Protein AF-A0A9D0Y1L8-F1 (afdb_monomer)

Structure (mmCIF, N/CA/C/O backbone):
data_AF-A0A9D0Y1L8-F1
#
_entry.id   AF-A0A9D0Y1L8-F1
#
loop_
_atom_site.group_PDB
_atom_site.id
_atom_site.type_symbol
_atom_site.label_atom_id
_atom_site.label_alt_id
_atom_site.label_comp_id
_atom_site.label_asym_id
_atom_site.label_entity_id
_atom_site.label_seq_id
_atom_site.pdbx_PDB_ins_code
_atom_site.Cartn_x
_atom_site.Cartn_y
_atom_site.Cartn_z
_atom_site.occupancy
_atom_site.B_iso_or_equiv
_atom_site.auth_seq_id
_atom_site.auth_comp_id
_atom_site.auth_asym_id
_atom_site.auth_atom_id
_atom_site.pdbx_PDB_model_num
ATOM 1 N N . MET A 1 1 ? -14.492 -32.681 11.253 1.00 51.47 1 MET A N 1
ATOM 2 C CA . MET A 1 1 ? -13.619 -32.863 10.067 1.00 51.47 1 MET A CA 1
ATOM 3 C C . MET A 1 1 ? -12.193 -32.591 10.521 1.00 51.47 1 MET A C 1
ATOM 5 O O . MET A 1 1 ? -11.974 -31.502 11.024 1.00 51.47 1 MET A O 1
ATOM 9 N N . SER A 1 2 ? -11.288 -33.577 10.471 1.00 58.78 2 SER A N 1
ATOM 10 C CA . SER A 1 2 ? -9.976 -33.505 11.143 1.00 58.78 2 SER A CA 1
ATOM 11 C C . SER A 1 2 ? -9.109 -32.341 10.641 1.00 58.78 2 SER A C 1
ATOM 13 O O . SER A 1 2 ? -9.095 -32.053 9.441 1.00 58.78 2 SER A O 1
ATOM 15 N N . GLU A 1 3 ? -8.374 -31.687 11.548 1.00 60.56 3 GLU A N 1
ATOM 16 C CA . GLU A 1 3 ? -7.470 -30.555 11.264 1.00 60.56 3 GLU A CA 1
ATOM 17 C C . GLU A 1 3 ? -6.513 -30.829 10.090 1.00 60.56 3 GLU A C 1
ATOM 19 O O . GLU A 1 3 ? -6.225 -29.956 9.266 1.00 60.56 3 GLU A O 1
ATOM 24 N N . GLU A 1 4 ? -6.081 -32.083 9.951 1.00 62.84 4 GLU A N 1
ATOM 25 C CA . GLU A 1 4 ? -5.216 -32.556 8.873 1.00 62.84 4 GLU A CA 1
ATOM 26 C C . GLU A 1 4 ? -5.845 -32.404 7.476 1.00 62.84 4 GLU A C 1
ATOM 28 O O . GLU A 1 4 ? -5.161 -32.025 6.521 1.00 62.84 4 GLU A O 1
ATOM 33 N N . LYS A 1 5 ? -7.162 -32.632 7.342 1.00 59.12 5 LYS A N 1
ATOM 34 C CA . LYS A 1 5 ? -7.887 -32.445 6.073 1.00 59.12 5 LYS A CA 1
ATOM 35 C C . LYS A 1 5 ? -8.015 -30.960 5.714 1.00 59.12 5 LYS A C 1
ATOM 37 O O . LYS A 1 5 ? -7.722 -30.606 4.572 1.00 59.12 5 LYS A O 1
ATOM 42 N N . LYS A 1 6 ? -8.334 -30.085 6.681 1.00 57.12 6 LYS A N 1
ATOM 43 C CA . LYS A 1 6 ? -8.406 -28.618 6.479 1.00 57.12 6 LYS A CA 1
ATOM 44 C C . LYS A 1 6 ? -7.061 -28.029 6.032 1.00 57.12 6 LYS A C 1
ATOM 46 O O . LYS A 1 6 ? -7.004 -27.244 5.086 1.00 57.12 6 LYS A O 1
ATOM 51 N N . LYS A 1 7 ? -5.956 -28.446 6.662 1.00 56.72 7 LYS A N 1
ATOM 52 C CA . LYS A 1 7 ? -4.597 -27.986 6.317 1.00 56.72 7 LYS A CA 1
ATOM 53 C C . LYS A 1 7 ? -4.165 -28.446 4.918 1.00 56.72 7 LYS A C 1
ATOM 55 O O . LYS A 1 7 ? -3.468 -27.717 4.211 1.00 56.7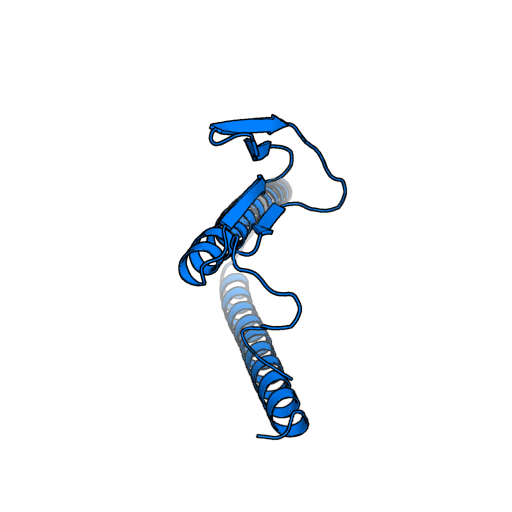2 7 LYS A O 1
ATOM 60 N N . LYS A 1 8 ? -4.599 -29.639 4.493 1.00 59.66 8 LYS A N 1
ATOM 61 C CA . LYS A 1 8 ? -4.323 -30.196 3.159 1.00 59.66 8 LYS A CA 1
ATOM 62 C C . LYS A 1 8 ? -5.128 -29.495 2.057 1.00 59.66 8 LYS A C 1
ATOM 64 O O . LYS A 1 8 ? -4.584 -29.276 0.979 1.00 59.66 8 LYS A O 1
ATOM 69 N N . GLU A 1 9 ? -6.372 -29.098 2.323 1.00 63.41 9 GLU A N 1
ATOM 70 C CA . GLU A 1 9 ? -7.191 -28.309 1.386 1.00 63.41 9 GLU A CA 1
ATOM 71 C C . GLU A 1 9 ? -6.699 -26.863 1.237 1.00 63.41 9 GLU A C 1
ATOM 73 O O . GLU A 1 9 ? -6.552 -26.388 0.113 1.00 63.41 9 GLU A O 1
ATOM 78 N N . SER A 1 10 ? -6.325 -26.204 2.340 1.00 66.56 10 SER A N 1
ATOM 79 C CA . S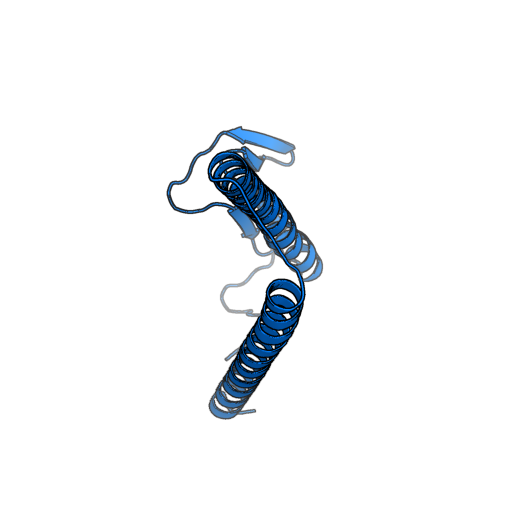ER A 1 10 ? -5.699 -24.871 2.326 1.00 66.56 10 SER A CA 1
ATOM 80 C C . SER A 1 10 ? -4.405 -24.846 1.493 1.00 66.56 10 SER A C 1
ATOM 82 O O . SER A 1 10 ? -4.239 -23.991 0.622 1.00 6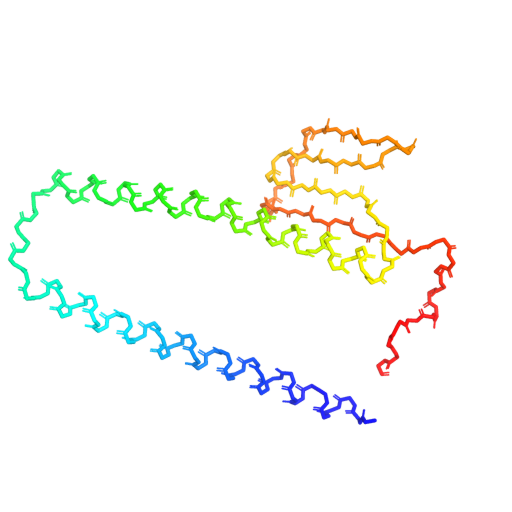6.56 10 SER A O 1
ATOM 84 N N . LYS A 1 11 ? -3.526 -25.848 1.667 1.00 71.88 11 LYS A N 1
ATOM 85 C CA . LYS A 1 11 ? -2.305 -25.997 0.855 1.00 71.88 11 LYS A CA 1
ATOM 86 C C . LYS A 1 11 ? -2.593 -26.264 -0.625 1.00 71.88 11 LYS A C 1
ATOM 88 O O . LYS A 1 11 ? -1.886 -25.737 -1.477 1.00 71.88 11 LYS A O 1
ATOM 93 N N . LYS A 1 12 ? -3.620 -27.059 -0.951 1.00 75.31 12 LYS A N 1
ATOM 94 C CA . LYS A 1 12 ? -4.032 -27.299 -2.347 1.00 75.31 12 LYS A CA 1
ATOM 95 C C . LYS A 1 12 ? -4.536 -26.020 -3.019 1.00 75.31 12 LYS A C 1
ATOM 97 O O . LYS A 1 12 ? -4.145 -25.760 -4.152 1.00 75.31 12 LYS A O 1
ATOM 102 N N . GLY A 1 13 ? -5.338 -25.213 -2.319 1.00 77.25 13 GLY A N 1
ATOM 103 C CA . GLY A 1 13 ? -5.805 -23.914 -2.814 1.00 77.25 13 GLY A CA 1
ATOM 104 C C . GLY A 1 13 ? -4.659 -22.923 -3.041 1.00 77.25 13 GLY A C 1
ATOM 105 O O . GLY A 1 13 ? -4.612 -22.267 -4.080 1.00 77.25 13 GLY A O 1
ATOM 106 N N . GLN A 1 14 ? -3.682 -22.883 -2.128 1.00 77.56 14 GLN A N 1
ATOM 107 C CA . GLN A 1 14 ? -2.475 -22.068 -2.295 1.00 77.56 14 GLN A CA 1
ATOM 108 C C . GLN A 1 14 ? -1.652 -22.504 -3.512 1.00 77.56 14 GLN A C 1
ATOM 110 O O . GLN A 1 14 ? -1.377 -21.672 -4.371 1.00 77.56 14 GLN A O 1
ATOM 115 N N . ILE A 1 15 ? -1.335 -23.798 -3.647 1.00 87.56 15 ILE A N 1
ATOM 116 C CA . ILE A 1 15 ? -0.575 -24.329 -4.793 1.00 87.56 15 ILE A CA 1
ATOM 117 C C . ILE A 1 15 ? -1.301 -24.048 -6.114 1.00 87.56 15 ILE A C 1
ATOM 119 O O . ILE A 1 15 ? -0.675 -23.617 -7.078 1.00 87.56 15 ILE A O 1
ATOM 123 N N . PHE A 1 16 ? -2.621 -24.237 -6.155 1.00 89.19 16 PHE A N 1
ATOM 124 C CA . PHE A 1 16 ? -3.429 -23.932 -7.334 1.00 89.19 16 PHE A CA 1
ATOM 125 C C . PHE A 1 16 ? -3.352 -22.447 -7.710 1.00 89.19 16 PHE A C 1
ATOM 127 O O . PHE A 1 16 ? -3.088 -22.119 -8.866 1.00 89.19 16 PHE A O 1
ATOM 134 N N . SER A 1 17 ? -3.493 -21.550 -6.728 1.00 80.44 17 SER A N 1
ATOM 135 C CA . SER A 1 17 ? -3.350 -20.109 -6.958 1.00 80.44 17 SER A CA 1
ATOM 136 C C . SER A 1 17 ? -1.948 -19.740 -7.458 1.00 80.44 17 SER A C 1
ATOM 138 O O . SER A 1 17 ? -1.824 -18.997 -8.428 1.00 80.44 17 SER A O 1
ATOM 140 N N . SER A 1 18 ? -0.889 -20.329 -6.890 1.00 86.25 18 SER A N 1
ATOM 141 C CA . SER A 1 18 ? 0.492 -20.123 -7.339 1.00 86.25 18 SER A CA 1
ATOM 142 C C . SER A 1 18 ? 0.716 -20.587 -8.779 1.00 86.25 18 SER A C 1
ATOM 144 O O . SER A 1 18 ? 1.358 -19.875 -9.547 1.00 86.25 18 SER A O 1
ATOM 146 N N . ILE A 1 19 ? 0.162 -21.738 -9.175 1.00 93.12 19 ILE A N 1
ATOM 147 C CA . ILE A 1 19 ? 0.254 -22.233 -10.557 1.00 93.12 19 ILE A CA 1
ATOM 148 C C . ILE A 1 19 ? -0.436 -21.262 -11.523 1.00 93.12 19 ILE A C 1
ATOM 150 O O . ILE A 1 19 ? 0.134 -20.940 -12.563 1.00 93.12 19 ILE A O 1
ATOM 154 N N . ILE A 1 20 ? -1.617 -20.742 -11.168 1.00 93.31 20 ILE A N 1
ATOM 155 C CA . ILE A 1 20 ? -2.322 -19.737 -11.981 1.00 93.31 20 ILE A CA 1
ATOM 156 C C . ILE A 1 20 ? -1.474 -18.475 -12.152 1.00 93.31 20 ILE A C 1
ATOM 158 O O . ILE A 1 20 ? -1.353 -17.978 -13.270 1.00 93.31 20 ILE A O 1
ATOM 162 N N . PHE A 1 21 ? -0.852 -17.974 -11.081 1.00 91.19 21 PHE A N 1
ATOM 163 C CA . PHE A 1 21 ? 0.016 -16.798 -11.168 1.00 91.19 21 PHE A CA 1
ATOM 164 C C . PHE A 1 21 ? 1.233 -17.034 -12.066 1.00 91.19 21 PHE A C 1
ATOM 166 O O . PHE A 1 21 ? 1.557 -16.174 -12.883 1.00 91.19 21 PHE A O 1
ATOM 173 N N . ILE A 1 22 ? 1.880 -18.198 -11.958 1.00 93.88 22 ILE A N 1
ATOM 174 C CA . ILE A 1 22 ? 3.038 -18.547 -12.793 1.00 93.88 22 ILE A CA 1
ATOM 175 C C . ILE A 1 22 ? 2.630 -18.638 -14.266 1.00 93.88 22 ILE A C 1
ATOM 177 O O . ILE A 1 22 ? 3.281 -18.037 -15.119 1.00 93.88 22 ILE A O 1
ATOM 181 N N . LEU A 1 23 ? 1.541 -19.348 -14.573 1.00 94.75 23 LEU A N 1
ATOM 182 C CA . LEU A 1 23 ? 1.052 -19.492 -15.946 1.00 94.75 23 LEU A CA 1
ATOM 183 C C . LEU A 1 23 ? 0.599 -18.150 -16.529 1.00 94.75 23 LEU A C 1
ATOM 185 O O . LEU A 1 23 ? 0.933 -17.837 -17.669 1.00 94.75 23 LEU A O 1
ATOM 189 N N . GLY A 1 24 ? -0.108 -17.336 -15.741 1.00 93.31 24 GLY A N 1
ATOM 190 C CA . GLY A 1 24 ? -0.534 -15.996 -16.138 1.00 93.31 24 GLY A CA 1
ATOM 191 C C . GLY A 1 24 ? 0.647 -15.065 -16.412 1.00 93.31 24 GLY A C 1
ATOM 192 O O . GLY A 1 24 ? 0.650 -14.366 -17.423 1.00 93.31 24 GLY A O 1
ATOM 193 N N . GLY A 1 25 ? 1.676 -15.099 -15.559 1.00 92.94 25 GLY A N 1
ATOM 194 C CA . GLY A 1 25 ? 2.912 -14.335 -15.745 1.00 92.94 25 GLY A CA 1
ATOM 195 C C . GLY A 1 25 ? 3.719 -14.788 -16.964 1.00 92.94 25 GLY A C 1
ATOM 196 O O . GLY A 1 25 ? 4.212 -13.960 -17.725 1.00 92.94 25 GLY A O 1
ATOM 197 N 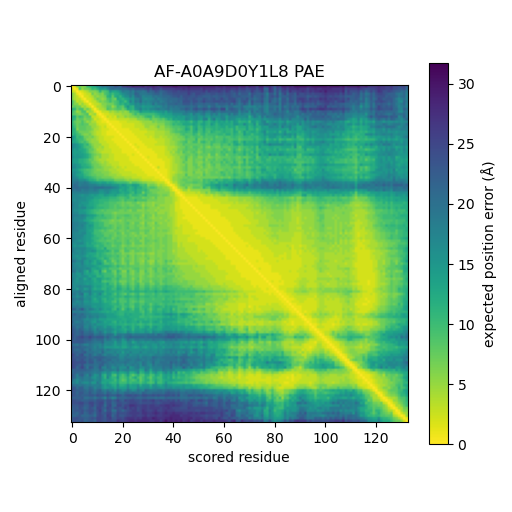N . ALA A 1 26 ? 3.815 -16.099 -17.198 1.00 93.81 26 ALA A N 1
ATOM 198 C CA . ALA A 1 26 ? 4.485 -16.636 -18.379 1.00 93.81 26 ALA A CA 1
ATOM 199 C C . ALA A 1 26 ? 3.743 -16.256 -19.672 1.00 93.81 26 ALA A C 1
ATOM 201 O O . ALA A 1 26 ? 4.366 -15.813 -20.637 1.00 93.81 26 ALA A O 1
ATOM 202 N N . ALA A 1 27 ? 2.411 -16.378 -19.688 1.00 95.00 27 ALA A N 1
ATOM 203 C CA . ALA A 1 27 ? 1.590 -16.016 -20.838 1.00 95.00 27 ALA A CA 1
ATOM 204 C C . ALA A 1 27 ? 1.687 -14.518 -21.160 1.00 95.00 27 ALA A C 1
ATOM 206 O O . ALA A 1 27 ? 1.925 -14.157 -22.313 1.00 95.00 27 ALA A O 1
ATOM 207 N N . SER A 1 28 ? 1.562 -13.647 -20.152 1.00 92.06 28 SER A N 1
ATOM 208 C CA . SER A 1 28 ? 1.694 -12.200 -20.348 1.00 92.06 28 SER A CA 1
ATOM 209 C C . SER A 1 28 ? 3.098 -11.821 -20.823 1.00 92.06 28 SER A C 1
ATOM 211 O O . SER A 1 28 ? 3.222 -11.041 -21.765 1.00 92.06 28 SER A O 1
ATOM 213 N N . GLY A 1 29 ? 4.145 -12.440 -20.267 1.00 91.81 29 GLY A N 1
ATOM 214 C CA . GLY A 1 29 ? 5.527 -12.246 -20.704 1.00 91.81 29 GLY A CA 1
ATOM 215 C C . GLY A 1 29 ? 5.757 -12.623 -22.170 1.00 91.81 29 GLY A C 1
ATOM 216 O O . GLY A 1 29 ? 6.366 -11.853 -22.909 1.00 91.81 29 GLY A O 1
ATOM 217 N N . ILE A 1 30 ? 5.222 -13.762 -22.627 1.00 94.75 30 ILE A N 1
ATOM 218 C CA . ILE A 1 30 ? 5.328 -14.188 -24.035 1.00 94.75 30 ILE A CA 1
ATOM 219 C C . ILE A 1 30 ? 4.584 -13.220 -24.964 1.00 94.75 30 ILE A C 1
ATOM 221 O O . ILE A 1 30 ? 5.105 -12.877 -26.026 1.00 94.75 30 ILE A O 1
ATOM 225 N N . ILE A 1 31 ? 3.380 -12.777 -24.587 1.00 94.56 31 ILE A N 1
ATOM 226 C CA . ILE A 1 31 ? 2.578 -11.843 -25.394 1.00 94.56 31 ILE A CA 1
ATOM 227 C C . ILE A 1 31 ? 3.299 -10.498 -25.528 1.00 94.56 31 ILE A C 1
ATOM 229 O O . ILE A 1 31 ? 3.478 -10.012 -26.644 1.00 94.56 31 ILE A O 1
ATOM 233 N N . ILE A 1 32 ? 3.763 -9.931 -24.410 1.00 90.75 32 ILE A N 1
ATOM 234 C CA . ILE A 1 32 ? 4.505 -8.664 -24.391 1.00 90.75 32 ILE A CA 1
ATOM 235 C C . ILE A 1 32 ? 5.808 -8.806 -25.182 1.00 90.75 32 ILE A C 1
ATOM 237 O O . ILE A 1 32 ? 6.108 -7.964 -26.022 1.00 90.75 32 ILE A O 1
ATOM 241 N N . GLY A 1 33 ? 6.549 -9.899 -24.979 1.00 88.44 33 GLY A N 1
ATOM 242 C CA . GLY A 1 33 ? 7.798 -10.161 -25.690 1.00 88.44 33 GLY A CA 1
ATOM 243 C C . GLY A 1 33 ? 7.611 -10.249 -27.204 1.00 88.44 33 GLY A C 1
ATOM 244 O O . GLY A 1 33 ? 8.374 -9.639 -27.947 1.00 88.44 33 GLY A O 1
ATOM 245 N N . LYS A 1 34 ? 6.564 -10.939 -27.679 1.00 91.50 34 LYS A N 1
ATOM 246 C CA . LYS A 1 34 ? 6.225 -10.990 -29.112 1.00 91.50 34 LYS A CA 1
ATOM 247 C C . LYS A 1 34 ? 5.809 -9.629 -29.663 1.00 91.50 34 LYS A C 1
ATOM 249 O O . LYS A 1 34 ? 6.191 -9.296 -30.778 1.00 91.50 34 LYS A O 1
ATOM 254 N N . PHE A 1 35 ? 5.039 -8.854 -28.902 1.00 88.06 35 PHE A N 1
ATOM 255 C CA . PHE A 1 35 ? 4.630 -7.510 -29.303 1.00 88.06 35 PHE A CA 1
ATOM 256 C C . PHE A 1 35 ? 5.841 -6.583 -29.469 1.00 88.06 35 PHE A C 1
ATOM 258 O O . PHE A 1 35 ? 5.971 -5.930 -30.501 1.00 88.06 35 PHE A O 1
ATOM 265 N N . VAL A 1 36 ? 6.764 -6.594 -28.501 1.00 86.62 36 VAL A N 1
ATOM 266 C CA . VAL A 1 36 ? 8.015 -5.821 -28.557 1.00 86.62 36 VAL A CA 1
ATOM 267 C C . VAL A 1 36 ? 8.916 -6.306 -29.693 1.00 86.62 36 VAL A C 1
ATOM 269 O O . VAL A 1 36 ? 9.431 -5.493 -30.442 1.00 86.62 36 VAL A O 1
ATOM 272 N N . ALA A 1 37 ? 9.072 -7.618 -29.885 1.00 85.88 37 ALA A N 1
ATOM 273 C CA . ALA A 1 37 ? 9.905 -8.155 -30.964 1.00 85.88 37 ALA A CA 1
ATOM 274 C C . ALA A 1 37 ? 9.352 -7.866 -32.372 1.00 85.88 37 ALA A C 1
ATOM 276 O O . ALA A 1 37 ? 10.119 -7.782 -33.325 1.00 85.88 37 ALA A O 1
ATOM 277 N N . ASN A 1 38 ? 8.030 -7.727 -32.514 1.00 86.06 38 ASN A N 1
ATOM 278 C CA . ASN A 1 38 ? 7.374 -7.418 -33.786 1.00 86.06 38 ASN A CA 1
ATOM 279 C C . ASN A 1 38 ? 7.240 -5.905 -34.047 1.00 86.06 38 ASN A C 1
ATOM 281 O O . ASN A 1 38 ? 6.646 -5.496 -35.043 1.00 86.06 38 ASN A O 1
ATOM 285 N N . THR A 1 39 ? 7.751 -5.067 -33.143 1.00 80.81 39 THR A N 1
ATOM 286 C CA . THR A 1 39 ? 7.758 -3.610 -33.273 1.00 80.81 39 THR A CA 1
ATOM 287 C C . THR A 1 39 ? 9.204 -3.125 -33.342 1.00 80.81 39 THR A C 1
ATOM 289 O O . THR A 1 39 ? 10.039 -3.494 -32.523 1.00 80.81 39 THR A O 1
ATOM 292 N N . ASN A 1 40 ? 9.530 -2.289 -34.329 1.00 77.88 40 ASN A N 1
ATOM 293 C CA . ASN A 1 40 ? 10.858 -1.679 -34.435 1.00 77.88 40 ASN A CA 1
ATOM 294 C C . ASN A 1 40 ? 10.960 -0.516 -33.436 1.00 77.88 40 ASN A C 1
ATOM 296 O O . ASN A 1 40 ? 10.861 0.649 -33.814 1.00 77.88 40 ASN A O 1
ATOM 300 N N . PHE A 1 41 ? 11.070 -0.834 -32.144 1.00 73.69 41 PHE A N 1
ATOM 301 C CA . PHE A 1 41 ? 11.306 0.167 -31.106 1.00 73.69 41 PHE A CA 1
ATOM 302 C C . PHE A 1 41 ? 12.758 0.640 -31.163 1.00 73.69 41 PHE A C 1
ATOM 304 O O . PHE A 1 41 ? 13.651 0.038 -30.571 1.00 73.69 41 PHE A O 1
ATOM 311 N N . GLU A 1 42 ? 12.988 1.755 -31.843 1.00 80.94 42 GLU A N 1
ATOM 312 C CA . GLU A 1 42 ? 14.219 2.527 -31.703 1.00 80.94 42 GLU A CA 1
ATOM 313 C C . GLU A 1 42 ? 14.027 3.535 -30.568 1.00 80.94 42 GLU A C 1
ATOM 315 O O . GLU A 1 42 ? 13.584 4.659 -30.781 1.00 80.94 42 GLU A O 1
ATOM 320 N N . LEU A 1 43 ? 14.296 3.104 -29.333 1.00 83.38 43 LEU A N 1
ATOM 321 C CA . LEU A 1 43 ? 14.272 3.997 -28.176 1.00 83.38 43 LEU A CA 1
ATOM 322 C C . LEU A 1 43 ? 15.634 4.658 -28.003 1.00 83.38 43 LEU A C 1
ATOM 324 O O . LEU A 1 43 ? 16.663 3.991 -27.874 1.00 83.38 43 LEU A O 1
ATOM 328 N N . THR A 1 44 ? 15.632 5.979 -27.915 1.00 91.00 44 THR A N 1
ATOM 329 C CA . THR A 1 44 ? 16.792 6.726 -27.435 1.00 91.00 44 THR A CA 1
ATOM 330 C C . THR A 1 44 ? 17.009 6.467 -25.937 1.00 91.00 44 THR A C 1
ATOM 332 O O . THR A 1 44 ? 16.080 6.119 -25.201 1.00 91.00 44 THR A O 1
ATOM 335 N N . LEU A 1 45 ? 18.235 6.679 -25.437 1.00 90.69 45 LEU A N 1
ATOM 336 C CA . LEU A 1 45 ? 18.521 6.545 -23.998 1.00 90.69 45 LEU A CA 1
ATOM 337 C C . LEU A 1 45 ? 17.622 7.449 -23.140 1.00 90.69 45 LEU A C 1
ATOM 339 O O . LEU A 1 45 ? 17.197 7.046 -22.059 1.00 90.69 45 LEU A O 1
ATOM 343 N N . THR A 1 46 ? 17.301 8.648 -23.629 1.00 93.00 46 THR A N 1
ATOM 344 C CA . THR A 1 46 ? 16.431 9.603 -22.932 1.00 93.00 46 THR A CA 1
ATOM 345 C C . THR A 1 46 ? 15.010 9.066 -22.783 1.00 93.00 46 THR A C 1
ATOM 347 O O . THR A 1 46 ? 14.442 9.128 -21.693 1.00 93.00 46 THR A O 1
ATOM 350 N N . GLU A 1 47 ? 14.443 8.499 -23.850 1.00 91.62 47 GLU A N 1
ATOM 351 C CA . GLU A 1 47 ? 13.105 7.904 -23.815 1.00 91.62 47 GLU A CA 1
ATOM 352 C C . GLU A 1 47 ? 13.067 6.681 -22.900 1.00 91.62 47 GLU A C 1
ATOM 354 O O . GLU A 1 47 ? 12.142 6.546 -22.102 1.00 91.62 47 GLU A O 1
ATOM 359 N N . LEU A 1 48 ? 14.097 5.828 -22.945 1.00 89.75 48 LEU A N 1
ATOM 360 C CA . LEU A 1 48 ? 14.199 4.673 -22.055 1.00 89.75 48 LEU A CA 1
ATOM 361 C C . LEU A 1 48 ? 14.182 5.095 -20.578 1.00 89.75 48 LEU A C 1
ATOM 363 O O . LEU A 1 48 ? 13.417 4.544 -19.786 1.00 89.75 48 LEU A O 1
ATOM 367 N N . ILE A 1 49 ? 14.991 6.093 -20.206 1.00 93.81 49 ILE A N 1
ATOM 368 C CA . ILE A 1 49 ? 15.033 6.624 -18.835 1.00 93.81 49 ILE A CA 1
ATOM 369 C C . ILE A 1 49 ? 13.675 7.219 -18.444 1.00 93.81 49 ILE A C 1
ATOM 371 O O . ILE A 1 49 ? 13.197 6.981 -17.333 1.00 93.81 49 ILE A O 1
ATOM 375 N N . PHE A 1 50 ? 13.027 7.950 -19.354 1.00 94.31 50 PHE A N 1
ATOM 376 C CA . PHE A 1 50 ? 11.710 8.533 -19.114 1.00 94.31 50 PHE A CA 1
ATOM 377 C C . PHE A 1 50 ? 10.633 7.463 -18.872 1.00 94.31 50 PHE A C 1
ATOM 379 O O . PHE A 1 50 ? 9.889 7.550 -17.892 1.00 94.31 50 PHE A O 1
ATOM 386 N N . TYR A 1 51 ? 10.581 6.413 -19.697 1.00 92.19 51 TYR A N 1
ATOM 387 C CA . TYR A 1 51 ? 9.636 5.308 -19.516 1.00 92.19 51 TYR A CA 1
ATOM 388 C C . TYR A 1 51 ? 9.902 4.513 -18.235 1.00 92.19 51 TYR A C 1
ATOM 390 O O . TYR A 1 51 ? 8.953 4.151 -17.539 1.00 92.19 51 TYR A O 1
ATOM 398 N N . LEU A 1 52 ? 11.169 4.280 -17.876 1.00 92.25 52 LEU A N 1
ATOM 399 C CA . LEU A 1 52 ? 11.524 3.629 -16.610 1.00 92.25 52 LEU A CA 1
ATOM 400 C C . LEU A 1 52 ? 11.089 4.460 -15.398 1.00 92.25 52 LEU A C 1
ATOM 402 O O . LEU A 1 52 ? 10.547 3.910 -14.437 1.00 92.25 52 LEU A O 1
ATOM 406 N N . PHE A 1 53 ? 11.277 5.780 -15.451 1.00 95.94 53 PHE A N 1
ATOM 407 C CA . PHE A 1 53 ? 10.787 6.685 -14.415 1.00 95.94 53 PHE A CA 1
ATOM 408 C C . PHE A 1 53 ? 9.259 6.626 -14.293 1.00 95.94 53 PHE A C 1
ATOM 410 O O . PHE A 1 53 ? 8.730 6.481 -13.189 1.00 95.94 53 PHE A O 1
ATOM 417 N N . LEU A 1 54 ? 8.546 6.674 -15.422 1.00 96.06 54 LEU A N 1
ATOM 418 C CA . LEU A 1 54 ? 7.087 6.606 -15.449 1.00 96.06 54 LEU A CA 1
ATOM 419 C C . LEU A 1 54 ? 6.570 5.262 -14.918 1.00 96.06 54 LEU A C 1
ATOM 421 O O . LEU A 1 54 ? 5.619 5.242 -14.139 1.00 96.06 54 LEU A O 1
ATOM 425 N N . LEU A 1 55 ? 7.234 4.152 -15.256 1.00 93.62 55 LEU A N 1
ATOM 426 C CA . LEU A 1 55 ? 6.937 2.825 -14.715 1.00 93.62 55 LEU A CA 1
ATOM 427 C C . LEU A 1 55 ? 7.099 2.787 -13.190 1.00 93.62 55 LEU A C 1
ATOM 429 O O . LEU A 1 55 ? 6.198 2.322 -12.492 1.00 93.62 55 LEU A O 1
ATOM 433 N N . MET A 1 56 ? 8.217 3.293 -12.661 1.00 94.81 56 MET A N 1
ATOM 434 C CA . MET A 1 56 ? 8.450 3.350 -11.212 1.00 94.81 56 MET A CA 1
ATOM 435 C C . MET A 1 56 ? 7.399 4.199 -10.496 1.00 94.81 56 MET A C 1
ATOM 437 O O . MET A 1 56 ? 6.877 3.786 -9.458 1.00 94.81 56 MET A O 1
ATOM 441 N N . LEU A 1 57 ? 7.036 5.349 -11.070 1.00 95.62 57 LEU A N 1
ATOM 442 C CA . LEU A 1 57 ? 5.965 6.194 -10.548 1.00 95.62 57 LEU A CA 1
ATOM 443 C C . LEU A 1 57 ? 4.627 5.442 -10.518 1.00 95.62 57 LEU A C 1
ATOM 445 O O . LEU A 1 57 ? 3.913 5.486 -9.516 1.00 95.62 57 LEU A O 1
ATOM 449 N N . PHE A 1 58 ? 4.301 4.715 -11.587 1.00 95.69 58 PHE A N 1
ATOM 450 C CA . PHE A 1 58 ? 3.052 3.963 -11.684 1.00 95.69 58 PHE A CA 1
ATOM 451 C C . PHE A 1 58 ? 2.980 2.820 -10.665 1.00 95.69 58 PHE A C 1
ATOM 453 O O . PHE A 1 58 ? 1.945 2.630 -10.022 1.00 95.69 58 PHE A O 1
ATOM 460 N N . ILE A 1 59 ? 4.084 2.093 -10.468 1.00 94.06 59 ILE A N 1
ATOM 461 C CA . ILE A 1 59 ? 4.195 1.049 -9.439 1.00 94.06 59 ILE A CA 1
ATOM 462 C C . ILE A 1 59 ? 3.999 1.657 -8.051 1.00 94.06 59 ILE A C 1
ATOM 464 O O . ILE A 1 59 ? 3.219 1.130 -7.259 1.00 94.06 59 ILE A O 1
ATOM 468 N N . PHE A 1 60 ? 4.649 2.786 -7.764 1.00 91.94 60 PHE A N 1
ATOM 469 C CA . PHE A 1 60 ? 4.514 3.471 -6.480 1.00 91.94 60 PHE A CA 1
ATOM 470 C C . PHE A 1 60 ? 3.062 3.882 -6.191 1.00 91.94 60 PHE A C 1
ATOM 472 O O . PHE A 1 60 ? 2.534 3.579 -5.120 1.00 91.94 60 PHE A O 1
ATOM 479 N N . LEU A 1 61 ? 2.386 4.509 -7.158 1.00 93.44 61 LEU A N 1
ATOM 480 C CA . LEU A 1 61 ? 0.977 4.889 -7.024 1.00 93.44 61 LEU A CA 1
ATOM 481 C C . LEU A 1 61 ? 0.079 3.662 -6.829 1.00 93.44 61 LEU A C 1
ATOM 483 O O . LEU A 1 61 ? -0.748 3.637 -5.917 1.00 93.44 61 LEU A O 1
ATOM 487 N N . THR A 1 62 ? 0.278 2.623 -7.641 1.00 94.06 62 THR A N 1
ATOM 488 C CA . THR A 1 62 ? -0.497 1.377 -7.564 1.00 94.06 62 THR A CA 1
ATOM 489 C C . THR A 1 62 ? -0.336 0.700 -6.205 1.00 94.06 62 THR A C 1
ATOM 491 O O . THR A 1 62 ? -1.321 0.230 -5.642 1.00 94.06 62 THR A O 1
ATOM 494 N N . MET A 1 63 ? 0.870 0.701 -5.629 1.00 90.06 63 MET A N 1
ATOM 495 C CA . MET A 1 63 ? 1.113 0.162 -4.289 1.00 90.06 63 MET A CA 1
ATOM 496 C C . MET A 1 63 ? 0.305 0.896 -3.216 1.00 90.06 63 MET A C 1
ATOM 498 O O . MET A 1 63 ? -0.300 0.249 -2.363 1.00 90.06 63 MET A O 1
ATOM 502 N N . ILE A 1 64 ? 0.233 2.231 -3.273 1.00 89.38 64 ILE A N 1
ATOM 503 C CA . ILE A 1 64 ? -0.578 3.017 -2.330 1.00 89.38 64 ILE A CA 1
ATOM 504 C C . ILE A 1 64 ? -2.060 2.651 -2.463 1.00 89.38 64 ILE A C 1
ATOM 506 O O . ILE A 1 64 ? -2.713 2.370 -1.457 1.00 89.38 64 ILE A O 1
ATOM 510 N N . PHE A 1 65 ? -2.585 2.604 -3.690 1.00 92.06 65 PHE A N 1
ATOM 511 C CA . PHE A 1 65 ? -3.972 2.198 -3.934 1.00 92.06 65 PHE A CA 1
ATOM 512 C C . PHE A 1 65 ? -4.257 0.781 -3.435 1.00 92.06 65 PHE A C 1
ATOM 514 O O . PHE A 1 65 ? -5.278 0.551 -2.787 1.00 92.06 65 PHE A O 1
ATOM 521 N N . HIS A 1 66 ? -3.346 -0.158 -3.692 1.00 92.69 66 HIS A N 1
ATOM 522 C CA . HIS A 1 66 ? -3.481 -1.537 -3.247 1.00 92.69 66 HIS A CA 1
ATOM 523 C C . HIS A 1 66 ? -3.564 -1.632 -1.722 1.00 92.69 66 HIS A C 1
ATOM 525 O O . HIS A 1 66 ? -4.448 -2.312 -1.211 1.00 92.69 66 HIS A O 1
ATOM 531 N N . ILE A 1 67 ? -2.705 -0.907 -0.997 1.00 91.12 67 ILE A N 1
ATOM 532 C CA . ILE A 1 67 ? -2.738 -0.860 0.471 1.00 91.12 67 ILE A CA 1
ATOM 533 C C . ILE A 1 67 ? -4.078 -0.311 0.962 1.00 91.12 67 ILE A C 1
ATOM 535 O O . ILE A 1 67 ? -4.688 -0.908 1.843 1.00 91.12 67 ILE A O 1
ATOM 539 N N . ILE A 1 68 ? -4.568 0.790 0.384 1.00 91.25 68 ILE A N 1
ATOM 540 C CA . ILE A 1 68 ? -5.861 1.370 0.778 1.00 91.25 68 ILE A CA 1
ATOM 541 C C . ILE A 1 68 ? -6.977 0.334 0.617 1.00 91.25 68 ILE A C 1
ATOM 543 O O . ILE A 1 68 ? -7.735 0.108 1.557 1.00 91.25 68 ILE A O 1
ATOM 547 N N . ILE A 1 69 ? -7.049 -0.326 -0.541 1.00 94.38 69 ILE A N 1
ATOM 548 C CA . ILE A 1 69 ? -8.069 -1.343 -0.824 1.00 94.38 69 ILE A CA 1
ATOM 549 C C . ILE A 1 69 ? -7.919 -2.550 0.112 1.00 94.38 69 ILE A C 1
ATOM 551 O O . ILE A 1 69 ? -8.919 -3.049 0.625 1.00 94.38 69 ILE A O 1
ATOM 555 N N . HIS A 1 70 ? -6.689 -3.000 0.368 1.00 92.00 70 HIS A N 1
ATOM 556 C CA . HIS A 1 70 ? -6.399 -4.127 1.253 1.00 92.00 70 HIS A CA 1
ATOM 557 C C . HIS A 1 70 ? -6.882 -3.860 2.682 1.00 92.00 70 HIS A C 1
ATOM 559 O O . HIS A 1 70 ? -7.658 -4.637 3.238 1.00 92.00 70 HIS A O 1
ATOM 565 N N . GLU A 1 71 ? -6.480 -2.726 3.255 1.00 92.44 71 GLU A N 1
ATOM 566 C CA . GLU A 1 71 ? -6.885 -2.344 4.605 1.00 92.44 71 GLU A CA 1
ATOM 567 C C . GLU A 1 71 ? -8.391 -2.056 4.678 1.00 92.44 71 GLU A C 1
ATOM 569 O O . GLU A 1 71 ? -9.041 -2.394 5.669 1.00 92.44 71 GLU A O 1
ATOM 574 N N . MET A 1 72 ? -8.987 -1.455 3.637 1.00 92.31 72 MET A N 1
ATOM 575 C CA . MET A 1 72 ? -10.442 -1.255 3.565 1.00 92.31 72 MET A CA 1
ATOM 576 C C . MET A 1 72 ? -11.199 -2.584 3.520 1.00 92.31 72 MET A C 1
ATOM 578 O O . MET A 1 72 ? -12.274 -2.685 4.106 1.00 92.31 72 MET A O 1
ATOM 582 N N . GLY A 1 73 ? -10.641 -3.607 2.872 1.00 93.31 73 GLY A N 1
ATOM 583 C CA . GLY A 1 73 ? -11.171 -4.966 2.913 1.00 93.31 73 GLY A CA 1
ATOM 584 C C . GLY A 1 73 ? -11.248 -5.485 4.346 1.00 93.31 73 GLY A C 1
ATOM 585 O O . GLY A 1 73 ? -12.324 -5.883 4.789 1.00 93.31 73 GLY A O 1
ATOM 586 N N . HIS A 1 74 ? -10.150 -5.394 5.105 1.00 91.94 74 HIS A N 1
ATOM 587 C CA . HIS A 1 74 ? -10.141 -5.757 6.531 1.00 91.94 74 HIS A CA 1
ATOM 588 C C . HIS A 1 74 ? -11.180 -4.976 7.333 1.00 91.94 74 HIS A C 1
ATOM 590 O O . HIS A 1 74 ? -11.863 -5.550 8.180 1.00 91.94 74 HIS A O 1
ATOM 596 N N . LEU A 1 75 ? -11.352 -3.685 7.031 1.00 91.62 75 LEU A N 1
ATOM 597 C CA . LEU A 1 75 ? -12.360 -2.848 7.671 1.00 91.62 75 LEU A CA 1
ATOM 598 C C . LEU A 1 75 ? -13.785 -3.364 7.420 1.00 91.62 75 LEU A C 1
ATOM 600 O O . LEU A 1 75 ? -14.544 -3.577 8.363 1.00 91.62 75 LEU A O 1
ATOM 604 N N . ILE A 1 76 ? -14.141 -3.580 6.155 1.00 93.38 76 ILE A N 1
ATOM 605 C CA . ILE A 1 76 ? -15.484 -4.009 5.748 1.00 93.38 76 ILE A CA 1
ATOM 606 C C . ILE A 1 76 ? -15.774 -5.421 6.266 1.00 93.38 76 ILE A C 1
ATOM 608 O O . ILE A 1 76 ? -16.794 -5.637 6.918 1.00 93.38 76 ILE A O 1
ATOM 612 N N . PHE A 1 77 ? -14.872 -6.375 6.029 1.00 90.62 77 PHE A N 1
ATOM 613 C CA . PHE A 1 77 ? -15.069 -7.761 6.454 1.00 90.62 77 PHE A CA 1
ATOM 614 C C . PHE A 1 77 ? -15.022 -7.917 7.975 1.00 90.62 77 PHE A C 1
ATOM 616 O O . PHE A 1 77 ? -15.778 -8.722 8.517 1.00 90.62 77 PHE A O 1
ATOM 623 N N . GLY A 1 78 ? -14.212 -7.119 8.678 1.00 89.62 78 GLY A N 1
ATOM 624 C CA . GLY A 1 78 ? -14.209 -7.075 10.139 1.00 89.62 78 GLY A CA 1
ATOM 625 C C . GLY A 1 78 ? -15.562 -6.632 10.694 1.00 89.62 78 GLY A C 1
ATOM 626 O O . GLY A 1 78 ? -16.135 -7.331 11.527 1.00 89.62 78 GLY A O 1
ATOM 627 N N . LEU A 1 79 ? -16.120 -5.533 10.171 1.00 90.12 79 LEU A N 1
ATOM 628 C CA . LEU A 1 79 ? -17.443 -5.043 10.577 1.00 90.12 79 LEU A CA 1
ATOM 629 C C . LEU A 1 79 ? -18.557 -6.055 10.280 1.00 90.12 79 LEU A C 1
ATOM 631 O O . LEU A 1 79 ? -19.407 -6.290 11.135 1.00 90.12 79 LEU A O 1
ATOM 635 N N . ILE A 1 80 ? -18.539 -6.681 9.098 1.00 90.88 80 ILE A N 1
ATOM 636 C CA . ILE A 1 80 ? -19.510 -7.725 8.725 1.00 90.88 80 ILE A CA 1
ATOM 637 C C . ILE A 1 80 ? -19.408 -8.934 9.664 1.00 90.88 80 ILE A C 1
ATOM 639 O O . ILE A 1 80 ? -20.423 -9.531 10.008 1.00 90.88 80 ILE A O 1
ATOM 643 N N . SER A 1 81 ? -18.199 -9.269 10.116 1.00 86.62 81 SER A N 1
ATOM 644 C CA . SER A 1 81 ? -17.953 -10.380 11.043 1.00 86.62 81 SER A CA 1
ATOM 645 C C . SER A 1 81 ? -18.270 -10.036 12.506 1.00 86.62 81 SER A C 1
ATOM 647 O O . SER A 1 81 ? -18.007 -10.851 13.385 1.00 86.62 81 SER A O 1
ATOM 649 N N . GLY A 1 82 ? -18.797 -8.839 12.790 1.00 84.62 82 GLY A N 1
ATOM 650 C CA . GLY A 1 82 ? -19.152 -8.395 14.143 1.00 84.62 82 GLY A CA 1
ATOM 651 C C . GLY A 1 82 ? -18.004 -7.768 14.943 1.00 84.62 82 GLY A C 1
ATOM 652 O O . GLY A 1 82 ? -18.193 -7.415 16.105 1.00 84.62 82 GLY A O 1
ATOM 653 N N . TYR A 1 83 ? -16.825 -7.577 14.343 1.00 88.62 83 TYR A N 1
ATOM 654 C CA . TYR A 1 83 ? -15.713 -6.896 15.005 1.00 88.62 83 TYR A CA 1
ATOM 655 C C . TYR A 1 83 ? -15.925 -5.380 15.023 1.00 88.62 83 TYR A C 1
ATOM 657 O O . TYR A 1 83 ? -16.531 -4.779 14.133 1.00 88.62 83 TYR A O 1
ATOM 665 N N . LY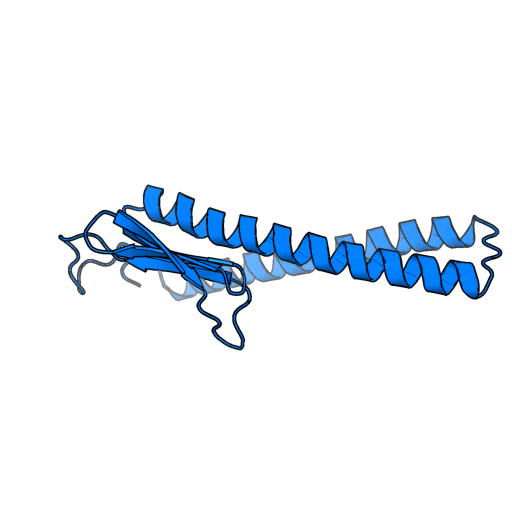S A 1 84 ? -15.367 -4.728 16.041 1.00 88.12 84 LYS A N 1
ATOM 666 C CA . LYS A 1 84 ? -15.409 -3.282 16.231 1.00 88.12 84 LYS A CA 1
ATOM 667 C C . LYS A 1 84 ? -14.138 -2.627 15.714 1.00 88.12 84 LYS A C 1
ATOM 669 O O . LYS A 1 84 ? -13.021 -3.004 16.059 1.00 88.12 84 LYS A O 1
ATOM 674 N N . PHE A 1 85 ? -14.320 -1.557 14.952 1.00 90.12 85 PHE A N 1
ATOM 675 C CA . PHE A 1 85 ? -13.220 -0.739 14.461 1.00 90.12 85 PHE A CA 1
ATOM 676 C C . PHE A 1 85 ? -12.417 -0.073 15.595 1.00 90.12 85 PHE A C 1
ATOM 678 O O . PHE A 1 85 ? -12.988 0.667 16.404 1.00 90.12 85 PHE A O 1
ATOM 685 N N . VAL A 1 86 ? -11.092 -0.273 15.601 1.00 89.62 86 VAL A N 1
ATOM 686 C CA . VAL A 1 86 ? -10.153 0.356 16.550 1.00 89.62 86 VAL A CA 1
ATOM 687 C C . VAL A 1 86 ? -9.332 1.448 15.860 1.00 89.62 86 VAL A C 1
ATOM 689 O O . VAL A 1 86 ? -9.359 2.612 16.281 1.00 89.62 86 VAL A O 1
ATOM 692 N N . SER A 1 87 ? -8.609 1.096 14.794 1.00 89.94 87 SER A N 1
ATOM 693 C CA . SER A 1 87 ? -7.816 2.051 14.014 1.00 89.94 87 SER A CA 1
ATOM 694 C C . SER A 1 87 ? -7.586 1.607 12.569 1.00 89.94 87 SER A C 1
ATOM 696 O O . SER A 1 87 ? -7.631 0.426 12.238 1.00 89.94 87 SER A O 1
ATOM 698 N N . PHE A 1 88 ? -7.337 2.581 11.701 1.00 91.12 88 PHE A N 1
ATOM 699 C CA . PHE A 1 88 ? -7.025 2.426 10.287 1.00 91.12 88 PHE A CA 1
ATOM 700 C C . PHE A 1 88 ? -5.834 3.315 9.966 1.00 91.12 88 PHE A C 1
ATOM 702 O O . PHE A 1 88 ? -5.856 4.499 10.295 1.00 91.12 88 PHE A O 1
ATOM 709 N N . ARG A 1 89 ? -4.799 2.792 9.322 1.00 91.00 89 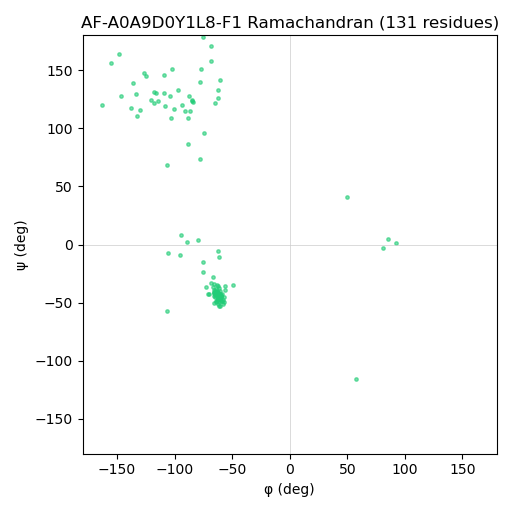ARG A N 1
ATOM 710 C CA . ARG A 1 89 ? -3.624 3.570 8.942 1.00 91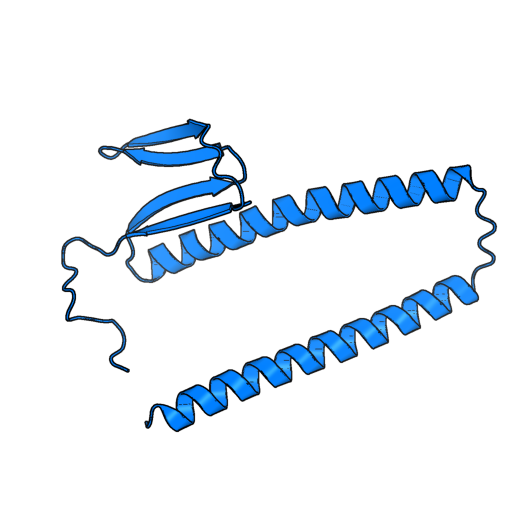.00 89 ARG A CA 1
ATOM 711 C C . ARG A 1 89 ? -3.192 3.249 7.528 1.00 91.00 89 ARG A C 1
ATOM 713 O O . ARG A 1 89 ? -3.126 2.087 7.147 1.00 91.00 89 ARG A O 1
ATOM 720 N N . VAL A 1 90 ? -2.815 4.299 6.807 1.00 87.38 90 VAL A N 1
ATOM 721 C CA . VAL A 1 90 ? -2.135 4.219 5.514 1.00 87.38 90 VAL A CA 1
ATOM 722 C C . VAL A 1 90 ? -0.915 5.131 5.589 1.00 87.38 90 VAL A C 1
ATOM 724 O O . VAL A 1 90 ? -1.028 6.339 5.811 1.00 87.38 90 VAL A O 1
ATOM 727 N N . GLY A 1 91 ? 0.272 4.539 5.486 1.00 85.00 91 GLY A N 1
ATOM 728 C CA . GLY A 1 91 ? 1.547 5.210 5.713 1.00 85.00 91 GLY A CA 1
ATOM 729 C C . GLY A 1 91 ? 1.633 5.824 7.113 1.00 85.00 91 GLY A C 1
ATOM 730 O O . GLY A 1 91 ? 1.616 5.120 8.126 1.00 85.00 91 GLY A O 1
ATOM 731 N N . SER A 1 92 ? 1.723 7.155 7.160 1.00 82.94 92 SER A N 1
ATOM 732 C CA . SER A 1 92 ? 1.783 7.933 8.401 1.00 82.94 92 SER A CA 1
ATOM 733 C C . SER A 1 92 ? 0.426 8.466 8.865 1.00 82.94 92 SER A C 1
ATOM 735 O O . SER A 1 92 ? 0.337 8.988 9.972 1.00 82.94 92 SER A O 1
ATOM 737 N N . LEU A 1 93 ? -0.631 8.362 8.055 1.00 84.19 93 LEU A N 1
ATOM 738 C CA . LEU A 1 93 ? -1.961 8.864 8.397 1.00 84.19 93 LEU A CA 1
ATOM 739 C C . LEU A 1 93 ? -2.762 7.768 9.092 1.00 84.19 93 LEU A C 1
ATOM 741 O O . LEU A 1 93 ? -3.084 6.754 8.480 1.00 84.19 93 LEU A O 1
ATOM 745 N N . MET A 1 94 ? -3.093 7.978 10.365 1.00 89.50 94 MET A N 1
ATOM 746 C CA . MET A 1 94 ? -3.888 7.060 11.175 1.00 89.50 94 MET A CA 1
ATOM 747 C C . MET A 1 94 ? -5.227 7.696 11.550 1.00 89.50 94 MET A C 1
ATOM 749 O O . MET A 1 94 ? -5.276 8.732 12.205 1.00 89.50 94 MET A O 1
ATOM 753 N N . LEU A 1 95 ? -6.318 7.029 11.199 1.00 89.19 95 LEU A N 1
ATOM 754 C CA . LEU A 1 95 ? -7.653 7.261 11.724 1.00 89.19 95 LEU A CA 1
ATOM 755 C C . LEU A 1 95 ? -7.881 6.318 12.908 1.00 89.19 95 LEU A C 1
ATOM 757 O O . LEU A 1 95 ? -7.832 5.101 12.758 1.00 89.19 95 LEU A O 1
ATOM 761 N N . LYS A 1 96 ? -8.136 6.856 14.097 1.00 89.25 96 LYS A N 1
ATOM 762 C CA . LYS A 1 96 ? -8.387 6.059 15.304 1.00 89.25 96 LYS A CA 1
ATOM 763 C C . LYS A 1 96 ? -9.713 6.454 15.934 1.00 89.25 96 LYS A C 1
ATOM 765 O O . LYS A 1 96 ? -10.070 7.632 15.937 1.00 89.25 96 LYS A O 1
ATOM 770 N N . LYS A 1 97 ? -10.427 5.484 16.505 1.00 83.75 97 LYS A N 1
ATOM 771 C CA . LYS A 1 97 ? -11.614 5.749 17.323 1.00 83.75 97 LYS A CA 1
ATOM 772 C C . LYS A 1 97 ? -11.187 5.961 18.779 1.00 83.75 97 LYS A C 1
ATOM 774 O O . LYS A 1 97 ? -10.766 5.027 19.452 1.00 83.75 97 LYS A O 1
ATOM 779 N N . GLU A 1 98 ? -11.272 7.193 19.277 1.00 82.62 98 GLU A N 1
ATOM 780 C CA . GLU A 1 98 ? -10.994 7.539 20.679 1.00 82.62 98 GLU A CA 1
ATOM 781 C C . GLU A 1 98 ? -12.260 8.115 21.325 1.00 82.62 98 GLU A C 1
ATOM 783 O O . GLU A 1 98 ? -12.815 9.102 20.849 1.00 82.62 98 GLU A O 1
ATOM 788 N N . LYS A 1 99 ? -12.735 7.492 22.416 1.00 77.25 99 LYS A N 1
ATOM 789 C CA . LYS A 1 99 ? -13.912 7.943 23.193 1.00 77.25 99 LYS A CA 1
ATOM 790 C C . LYS A 1 99 ? -15.157 8.230 22.329 1.00 77.25 99 LYS A C 1
ATOM 792 O O . LYS A 1 99 ? -15.843 9.229 22.518 1.00 77.25 99 LYS A O 1
ATOM 797 N N . GLY A 1 100 ? -15.417 7.374 21.338 1.00 75.38 100 GLY A N 1
ATOM 798 C CA . GLY A 1 100 ? -16.563 7.503 20.429 1.00 75.38 100 GLY A CA 1
ATOM 799 C C . GLY A 1 100 ? -16.382 8.498 19.276 1.00 75.38 100 GLY A C 1
ATOM 800 O O . GLY A 1 100 ? -17.259 8.576 18.422 1.00 75.38 100 GLY A O 1
ATOM 801 N N . LYS A 1 101 ? -15.251 9.211 19.197 1.00 81.31 101 LYS A N 1
ATOM 802 C CA . LYS A 1 101 ? -14.937 10.144 18.106 1.00 81.31 101 LYS A CA 1
ATOM 803 C C . LYS A 1 101 ? -13.832 9.591 17.210 1.00 81.31 101 LYS A C 1
ATOM 805 O O . LYS A 1 101 ? -12.912 8.924 17.680 1.00 81.31 101 LYS A O 1
ATOM 810 N N . TYR A 1 102 ? -13.917 9.890 15.918 1.00 85.25 102 TYR A N 1
ATOM 811 C CA . TYR A 1 102 ? -12.854 9.595 14.964 1.00 85.25 102 TYR A CA 1
ATOM 812 C C . TYR A 1 102 ? -11.811 10.710 15.006 1.00 85.25 102 TYR A C 1
ATOM 814 O O . TYR A 1 102 ? -12.139 11.878 14.806 1.00 85.25 102 TYR A O 1
ATOM 822 N N . VAL A 1 103 ? -10.561 10.350 15.283 1.00 86.81 103 VAL A N 1
ATOM 823 C CA . VAL A 1 103 ? -9.438 11.285 15.369 1.00 86.81 103 VAL A CA 1
ATOM 824 C C . VAL A 1 103 ? -8.392 10.885 14.340 1.00 86.81 103 VAL A C 1
ATOM 826 O O . VAL A 1 103 ? -7.915 9.749 14.336 1.00 86.81 103 VAL A O 1
ATOM 829 N N . LEU A 1 104 ? -8.028 11.831 13.477 1.00 86.12 104 LEU A N 1
ATOM 830 C CA . LEU A 1 104 ? -6.897 11.695 12.566 1.00 86.12 104 LEU A CA 1
ATOM 831 C C . LEU A 1 104 ? -5.616 12.103 13.296 1.00 86.12 104 LEU A C 1
ATOM 833 O O . LEU A 1 104 ? -5.510 13.214 13.812 1.00 86.12 104 LEU A O 1
ATOM 837 N N . LYS A 1 105 ? -4.636 11.203 13.339 1.00 85.50 105 LYS A N 1
ATOM 838 C CA . LYS A 1 105 ? -3.302 11.441 13.892 1.00 85.50 105 LYS A CA 1
ATOM 839 C C . LYS A 1 105 ? -2.251 11.065 12.857 1.00 85.50 105 LYS A C 1
ATOM 841 O O . LYS A 1 105 ? -2.436 10.130 12.080 1.00 85.50 105 LYS A O 1
ATOM 846 N N . LYS A 1 106 ? -1.123 11.775 12.868 1.00 81.50 106 LYS A N 1
ATOM 847 C CA . LYS A 1 106 ? 0.075 11.334 12.153 1.00 81.50 106 LYS A CA 1
ATOM 848 C C . LYS A 1 106 ? 0.862 10.405 13.069 1.00 81.50 106 LYS A C 1
ATOM 850 O O . LYS A 1 106 ? 1.330 10.834 14.118 1.00 81.50 106 LYS A O 1
ATOM 855 N N . PHE A 1 107 ? 0.973 9.140 12.692 1.00 78.38 107 PHE A N 1
ATOM 856 C CA . PHE A 1 107 ? 1.742 8.138 13.415 1.00 78.38 107 PHE A CA 1
ATOM 857 C C . PHE A 1 107 ? 2.516 7.292 12.412 1.00 78.38 107 PHE A C 1
ATOM 859 O O . PHE A 1 107 ? 1.921 6.639 11.557 1.00 78.38 107 PHE A O 1
ATOM 866 N N . ASN A 1 108 ? 3.842 7.333 12.498 1.00 72.31 108 ASN A N 1
ATOM 867 C CA . ASN A 1 108 ? 4.717 6.596 11.601 1.00 72.31 108 ASN A CA 1
ATOM 868 C C . ASN A 1 108 ? 5.256 5.361 12.329 1.00 72.31 108 ASN A C 1
ATOM 870 O O . ASN A 1 108 ? 6.071 5.498 13.239 1.00 72.31 108 ASN A O 1
ATOM 874 N N . ILE A 1 109 ? 4.788 4.173 11.945 1.00 74.62 109 ILE A N 1
ATOM 875 C CA . ILE A 1 109 ? 5.383 2.908 12.385 1.00 74.62 109 ILE A CA 1
ATOM 876 C C . ILE A 1 109 ? 6.261 2.408 11.251 1.00 74.62 109 ILE A C 1
ATOM 878 O O . ILE A 1 109 ? 5.770 2.096 10.163 1.00 74.62 109 ILE A O 1
ATOM 882 N N . VAL A 1 110 ? 7.558 2.323 11.522 1.00 69.44 110 VAL A N 1
ATOM 883 C CA . VAL A 1 110 ? 8.537 1.796 10.573 1.00 69.44 110 VAL A CA 1
ATOM 884 C C . VAL A 1 110 ? 8.200 0.332 10.267 1.00 69.44 110 VAL A C 1
ATOM 886 O O . VAL A 1 110 ? 7.913 -0.448 11.171 1.00 69.44 110 VAL A O 1
ATOM 889 N N . GLY A 1 111 ? 8.203 -0.033 8.984 1.00 69.25 111 GLY A N 1
ATOM 890 C CA . GLY A 1 111 ? 8.005 -1.416 8.530 1.00 69.25 111 GLY A CA 1
ATOM 891 C C . GLY A 1 111 ? 6.562 -1.821 8.212 1.00 69.25 111 GLY A C 1
ATOM 892 O O . GLY A 1 111 ? 6.336 -2.955 7.809 1.00 69.25 111 GLY A O 1
ATOM 893 N N . THR A 1 112 ? 5.583 -0.921 8.337 1.00 75.88 112 THR A N 1
ATOM 894 C CA . THR A 1 112 ? 4.175 -1.211 8.000 1.00 75.88 112 THR A CA 1
ATOM 895 C C . THR A 1 112 ? 3.594 -0.095 7.135 1.00 75.88 112 THR A C 1
ATOM 897 O O . THR A 1 112 ? 3.412 1.035 7.591 1.00 75.88 112 THR A O 1
ATOM 900 N N . ALA A 1 113 ? 3.336 -0.409 5.861 1.00 82.56 113 ALA A N 1
ATOM 901 C CA . ALA A 1 113 ? 2.813 0.544 4.881 1.00 82.56 113 ALA A CA 1
ATOM 902 C C . ALA A 1 113 ? 1.310 0.839 5.074 1.00 82.56 113 ALA A C 1
ATOM 904 O O . ALA A 1 113 ? 0.839 1.913 4.703 1.00 82.56 113 ALA A O 1
ATOM 905 N N . GLY A 1 114 ? 0.578 -0.076 5.711 1.00 87.56 114 GLY A N 1
ATOM 906 C CA . GLY A 1 114 ? -0.815 0.055 6.136 1.00 87.56 114 GLY A CA 1
ATOM 907 C C . GLY A 1 114 ? -1.063 -0.748 7.413 1.00 87.56 114 GLY A C 1
ATOM 908 O O . GLY A 1 114 ? -0.205 -1.538 7.817 1.00 87.56 114 GLY A O 1
ATOM 909 N N . GLN A 1 115 ? -2.174 -0.468 8.099 1.00 91.44 115 GLN A N 1
ATOM 910 C CA . GLN A 1 115 ? -2.629 -1.249 9.252 1.00 91.44 115 GLN A CA 1
ATOM 911 C C . GLN A 1 115 ? -4.102 -0.971 9.582 1.00 91.44 115 GLN A C 1
ATOM 913 O O . GLN A 1 115 ? -4.445 0.143 9.984 1.00 91.44 115 GLN A O 1
ATOM 918 N N . CYS A 1 116 ? -4.947 -1.996 9.537 1.00 90.81 116 CYS A N 1
ATOM 919 C CA . CYS A 1 116 ? -6.303 -1.989 10.074 1.00 90.81 116 CYS A CA 1
ATOM 920 C C . CYS A 1 116 ? -6.379 -2.851 11.342 1.00 90.81 116 CYS A C 1
ATOM 922 O O . CYS A 1 116 ? -6.107 -4.049 11.311 1.00 90.81 116 CYS A O 1
ATOM 924 N N . LEU A 1 117 ? -6.740 -2.240 12.474 1.00 89.50 117 LEU A N 1
ATOM 925 C CA . LEU A 1 117 ? -6.987 -2.944 13.729 1.00 89.50 117 LEU A CA 1
ATOM 926 C C . LEU A 1 117 ? -8.482 -3.045 14.011 1.00 89.50 117 LEU A C 1
ATOM 928 O O . LEU A 1 117 ? -9.206 -2.043 14.066 1.00 89.50 117 LEU A O 1
ATOM 932 N N . MET A 1 118 ? -8.889 -4.279 14.275 1.00 89.56 118 MET A N 1
ATOM 933 C CA . MET A 1 118 ? -10.227 -4.679 14.671 1.00 89.56 118 MET A CA 1
ATOM 934 C C . MET A 1 118 ? -10.172 -5.307 16.055 1.00 89.56 118 MET A C 1
ATOM 936 O O . MET A 1 118 ? -9.321 -6.151 16.328 1.00 89.56 118 MET A O 1
ATOM 940 N N . GLY A 1 119 ? -11.060 -4.859 16.933 1.00 86.00 119 GLY A N 1
ATOM 941 C CA . GLY A 1 119 ? -11.260 -5.423 18.259 1.00 86.00 119 GLY A CA 1
ATOM 942 C C . GLY A 1 119 ? -12.512 -6.295 18.271 1.00 86.00 119 GLY A C 1
ATOM 943 O O . GLY A 1 119 ? -13.431 -6.037 17.492 1.00 86.00 119 GLY A O 1
ATOM 944 N N . PRO A 1 120 ? -12.570 -7.320 19.123 1.00 82.12 120 PRO A N 1
ATOM 945 C CA . PRO A 1 120 ? -13.798 -8.074 19.307 1.00 82.12 120 PRO A CA 1
ATOM 946 C C . PRO A 1 120 ? -14.879 -7.218 20.004 1.00 82.12 120 PRO A C 1
ATOM 948 O O . PRO A 1 120 ? -14.616 -6.084 20.421 1.00 82.12 120 PRO A O 1
ATOM 951 N N . ASP A 1 121 ? -16.113 -7.718 20.069 1.00 77.75 121 ASP A N 1
ATOM 952 C CA . ASP A 1 121 ? -17.220 -7.008 20.718 1.00 77.75 121 ASP A CA 1
ATOM 953 C C . ASP A 1 121 ? -17.143 -7.051 22.261 1.00 77.75 121 ASP A C 1
ATOM 955 O O . ASP A 1 121 ? -16.214 -7.611 22.839 1.00 77.75 121 ASP A O 1
ATOM 959 N N . ASP A 1 122 ? -18.097 -6.408 22.948 1.00 74.25 122 ASP A N 1
ATOM 960 C CA . ASP A 1 122 ? -18.066 -6.311 24.422 1.00 74.25 122 ASP A CA 1
ATOM 961 C C . ASP A 1 122 ? -18.463 -7.630 25.110 1.00 74.25 122 ASP A C 1
ATOM 963 O O . ASP A 1 122 ? -18.215 -7.791 26.303 1.00 74.25 122 ASP A O 1
ATOM 967 N N . ASN A 1 123 ? -19.064 -8.568 24.370 1.00 70.44 123 ASN A N 1
ATOM 968 C CA . ASN A 1 123 ? -19.465 -9.886 24.863 1.00 70.44 123 ASN A CA 1
ATOM 969 C C . ASN A 1 123 ? -18.393 -10.948 24.579 1.00 70.44 123 ASN A C 1
ATOM 971 O O . ASN A 1 123 ? -18.624 -12.140 24.791 1.00 70.44 123 ASN A O 1
ATOM 975 N N . TRP A 1 124 ? -17.224 -10.523 24.101 1.00 70.12 124 TRP A N 1
ATOM 976 C CA . TRP A 1 124 ? -16.153 -11.417 23.720 1.00 70.12 124 TRP A CA 1
ATOM 977 C C . TRP A 1 124 ? -15.603 -12.188 24.914 1.00 70.12 124 TRP A C 1
ATOM 979 O O . TRP A 1 124 ? -15.083 -11.622 25.879 1.00 70.12 124 TRP A O 1
ATOM 989 N N . ASN A 1 125 ? -15.670 -13.510 24.807 1.00 71.69 125 ASN A N 1
ATOM 990 C CA . ASN A 1 125 ? -15.061 -14.433 25.742 1.00 71.69 125 ASN A CA 1
ATOM 991 C C . ASN A 1 125 ? -13.865 -15.106 25.060 1.00 71.69 125 ASN A C 1
ATOM 993 O O . ASN A 1 125 ? -13.986 -15.648 23.964 1.00 71.69 125 ASN A O 1
ATOM 997 N N . ALA A 1 126 ? -12.713 -15.123 25.733 1.00 70.44 126 ALA A N 1
ATOM 998 C CA . ALA A 1 126 ? -11.497 -15.774 25.248 1.00 70.44 126 ALA A CA 1
ATOM 999 C C . ALA A 1 126 ? -11.631 -17.299 25.056 1.00 70.44 126 ALA A C 1
ATOM 1001 O O . ALA A 1 126 ? -10.688 -17.924 24.582 1.00 70.44 126 ALA A O 1
ATOM 1002 N N . TYR A 1 127 ? -12.759 -17.904 25.437 1.00 68.25 127 TYR A N 1
ATOM 1003 C CA . TYR A 1 127 ? -13.088 -19.310 25.183 1.00 68.25 127 TYR A CA 1
ATOM 1004 C C . TYR A 1 127 ? -14.141 -19.509 24.082 1.00 68.25 127 TYR A C 1
ATOM 1006 O O . TYR A 1 127 ? -14.380 -20.645 23.684 1.00 68.25 127 TYR A O 1
ATOM 1014 N N . ASP A 1 128 ? -14.746 -18.431 23.576 1.00 67.12 128 ASP A N 1
ATOM 1015 C CA . ASP A 1 128 ? -15.819 -18.465 22.580 1.00 67.12 128 ASP A CA 1
ATOM 1016 C C . ASP A 1 128 ? -15.276 -18.016 21.216 1.00 67.12 128 ASP A C 1
ATOM 1018 O O . ASP A 1 128 ? -15.524 -16.916 20.718 1.00 67.12 128 ASP A O 1
ATOM 1022 N N . TYR A 1 129 ? -14.405 -18.851 20.644 1.00 63.81 129 TYR A N 1
ATOM 1023 C CA . TYR A 1 129 ? -13.856 -18.597 19.316 1.00 63.81 129 TYR A CA 1
ATOM 1024 C C . TYR A 1 129 ? -14.887 -18.968 18.247 1.00 63.81 129 TYR A C 1
ATOM 1026 O O . TYR A 1 129 ? -15.475 -20.048 18.323 1.00 63.81 129 TYR A O 1
ATOM 1034 N N . PRO A 1 130 ? -15.027 -18.167 17.172 1.00 60.62 130 PRO A N 1
ATOM 1035 C CA . PRO A 1 130 ? -15.933 -18.485 16.063 1.00 60.62 130 PRO A CA 1
ATOM 1036 C C . PRO A 1 130 ? -15.573 -19.801 15.347 1.00 60.62 130 PRO A C 1
ATOM 1038 O O . PRO A 1 130 ? -16.344 -20.312 14.538 1.00 60.62 130 PRO A O 1
ATOM 1041 N N . TYR A 1 131 ? -14.400 -20.365 15.637 1.00 57.66 131 TYR A N 1
ATOM 1042 C CA . TYR A 1 131 ? -14.015 -21.715 15.269 1.00 57.66 131 TYR A CA 1
ATOM 1043 C C . TYR A 1 131 ? -13.110 -22.306 16.357 1.00 57.66 131 TYR A C 1
ATOM 1045 O O . TYR A 1 131 ? -12.087 -21.728 16.718 1.00 57.66 131 TYR A O 1
ATOM 1053 N N . THR A 1 132 ? -13.457 -23.489 16.851 1.00 57.75 132 THR A N 1
ATOM 1054 C CA . THR A 1 132 ? -12.532 -24.351 17.593 1.00 57.75 132 THR A CA 1
ATOM 1055 C C . THR A 1 132 ? -11.751 -25.175 16.572 1.00 57.75 132 THR A C 1
ATOM 1057 O O . THR A 1 132 ? -12.361 -25.805 15.698 1.00 57.75 132 THR A O 1
ATOM 1060 N N . LEU A 1 133 ? -10.420 -25.097 16.617 1.00 49.12 133 LEU A N 1
ATOM 1061 C CA . LEU A 1 133 ? -9.539 -25.942 15.807 1.00 49.12 133 LEU A CA 1
ATOM 1062 C C . LEU A 1 133 ? -9.609 -27.399 16.286 1.00 49.12 133 LEU A C 1
ATOM 1064 O O . LEU A 1 133 ? -9.629 -27.594 17.522 1.00 49.12 133 LEU A O 1
#

pLDDT: mean 83.64, std 11.34, range [49.12, 9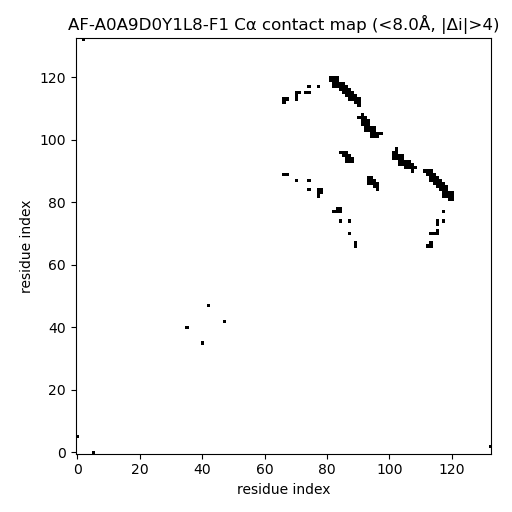6.06]

Secondary structure (DSSP, 8-state):
--HHHHHHHHHHHHHHHHHHHHHHHHHHHHHHHHHHHTS-----HHHHHHHHHHHHHHHHHHHHHHHHHHHHHHHHHHHHTTPEEEEEEETTEEEEEETTEEEEEE---TT-SEEEEEE--TT--TT--SS--

Foldseek 3Di:
DDPVVVVVVVVVVVVVVVVVVVVVVVVVVVVVVVVVVVDPDPDDPVNVVVVVVVVVVVVVVVVQVVQVVVLVVCVVVCVVVQWDWAWWDAAQWIFGQDPNDTDIDGHHDPPDRIDTDTHHDPPDDPVDDPDDD

Mean predicted aligned error: 10.69 Å

Radius of gyration: 22.38 Å; Cα contacts (8 Å, |Δi|>4): 96; chains: 1; bounding box: 38×45×60 Å

Nearest PDB structures (foldseek):
  1s7i-assembly1_A-2  TM=3.631E-01  e=1.751E+00  Pseudomonas aeruginosa
  8f5g-assembly2_B  TM=4.219E-01  e=9.005E+00  Thermoanaerobacter pseudethanolicus
  7mni-assembly1_A  TM=3.964E-01  e=9.569E+00  Homo sapiens

Sequence (133 aa):
MSEEKKKKESKKGQIFSSIIFILGGAASGIIIGKFVANTNFELTLTELIFYLFLLMLFIFLTMIFHIIIHEMGHLIFGLISGYKFVSFRVGSLMLKKEKGKYVLKKFNIVGTAGQCLMGPDDNWNAYDYPYTL

Solvent-accessible surface area (backbone atoms only — 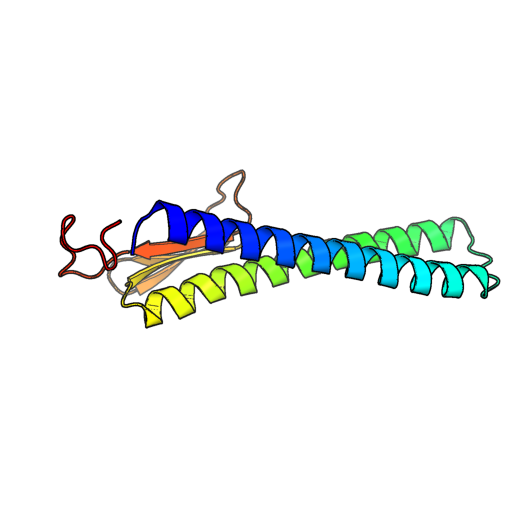not comparable to full-atom values): 7726 Å² total; per-residue (Å²): 132,62,71,70,59,58,55,52,51,54,50,50,53,49,52,52,53,52,51,52,52,52,53,53,52,52,51,51,48,51,54,52,50,51,53,54,73,77,41,93,78,84,71,52,72,67,56,49,53,49,51,51,52,52,50,52,51,50,52,55,52,50,51,53,54,49,44,53,54,52,37,48,46,53,51,54,54,35,46,74,72,58,30,38,80,42,34,40,32,53,50,39,48,25,44,32,58,54,98,91,38,83,43,81,42,82,50,77,56,89,94,42,68,50,48,61,45,71,38,73,51,95,83,67,47,100,83,67,57,101,67,82,132